Protein AF-A0A1H7XIQ0-F1 (afdb_monomer)

Radius of gyration: 12.98 Å; Cα contacts (8 Å, |Δi|>4): 144; chains: 1; bounding box: 28×23×39 Å

Nearest PDB structures (foldseek):
  1gla-assembly1_F  TM=6.816E-01  e=4.299E+00  Escherichia coli
  3hav-assembly3_C  TM=4.417E-01  e=2.195E+00  Enterococcus faecium
  1v0p-assembly2_B  TM=4.521E-01  e=1.402E+00  Plasmodium falciparum
  3hav-assembly2_B  TM=4.231E-01  e=3.634E+00  Enterococcus faecium

Secondary structure (DSSP, 8-state):
----EEE--EEEETTEEEE-HHHHHHHHIIIIIEEEEEE-TTSS-EEEEETTS-EEEEE-TTTTSTT----EEEEE-

Mean predicted aligned error: 3.89 Å

Foldseek 3Di:
DFFDKQWWAFDDDPNDTDIDPSLVVVVCCVVPFWDFPAADPVRAWTWIAGPVGWIKIKGQPVCVDDPGHRIMIGIDD

Structure (mmCIF, N/CA/C/O backbone):
data_AF-A0A1H7XIQ0-F1
#
_entry.id   AF-A0A1H7XIQ0-F1
#
loop_
_atom_site.group_PDB
_atom_site.id
_atom_site.type_symbol
_atom_site.label_atom_id
_atom_site.label_alt_id
_atom_site.label_comp_id
_atom_site.label_asym_id
_atom_site.label_entity_id
_atom_site.label_seq_id
_atom_site.pdbx_PDB_ins_code
_atom_site.Cartn_x
_atom_site.Cartn_y
_atom_site.Cartn_z
_atom_site.occupancy
_atom_site.B_iso_or_equiv
_atom_site.auth_seq_id
_atom_site.auth_comp_id
_atom_site.auth_asym_id
_atom_site.auth_atom_id
_atom_site.pdbx_PDB_model_num
ATOM 1 N N . MET A 1 1 ? 5.431 -8.624 17.872 1.00 43.59 1 MET A N 1
ATOM 2 C CA . MET A 1 1 ? 4.194 -8.900 17.115 1.00 43.59 1 MET A CA 1
ATOM 3 C C . MET A 1 1 ? 4.395 -8.305 15.736 1.00 43.59 1 MET A C 1
ATOM 5 O O . MET A 1 1 ? 4.524 -7.095 15.638 1.00 43.59 1 MET A O 1
ATOM 9 N N . THR A 1 2 ? 4.568 -9.128 14.710 1.00 54.59 2 THR A N 1
ATOM 10 C CA . THR A 1 2 ? 4.756 -8.669 13.327 1.00 54.59 2 THR A CA 1
ATOM 11 C C . THR A 1 2 ? 3.392 -8.669 12.646 1.00 54.59 2 THR A C 1
ATOM 13 O O . THR A 1 2 ? 2.825 -9.734 12.410 1.00 54.59 2 THR A O 1
ATOM 16 N N . GLY A 1 3 ? 2.831 -7.482 12.402 1.00 72.00 3 GLY A N 1
ATOM 17 C CA . GLY A 1 3 ? 1.647 -7.332 11.553 1.00 72.00 3 GLY A CA 1
ATOM 18 C C . GLY A 1 3 ? 1.939 -7.804 10.124 1.00 72.00 3 GL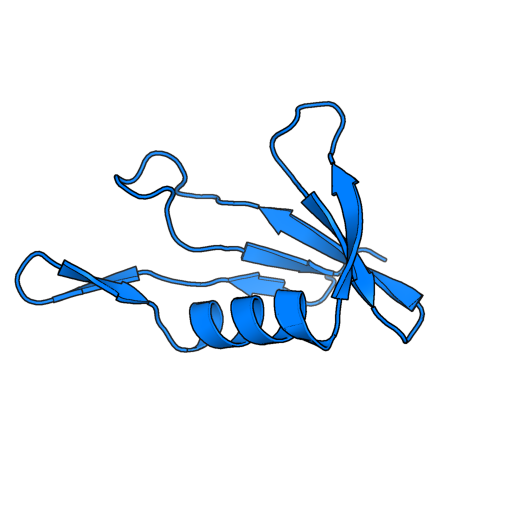Y A C 1
ATOM 19 O O . GLY A 1 3 ? 3.098 -7.918 9.722 1.00 72.00 3 GLY A O 1
ATOM 20 N N . LYS A 1 4 ? 0.897 -8.116 9.347 1.00 91.12 4 LYS A N 1
ATOM 21 C CA . LYS A 1 4 ? 1.056 -8.535 7.948 1.00 91.12 4 LYS A CA 1
ATOM 22 C C . LYS A 1 4 ? 1.657 -7.402 7.108 1.00 91.12 4 LYS A C 1
ATOM 24 O O . LYS A 1 4 ? 1.169 -6.277 7.147 1.00 91.12 4 LYS A O 1
ATOM 29 N N . GLU A 1 5 ? 2.660 -7.716 6.291 1.00 94.81 5 GLU A N 1
ATOM 30 C CA . GLU A 1 5 ? 3.277 -6.771 5.353 1.00 94.81 5 GLU A CA 1
ATOM 31 C C . GLU A 1 5 ? 3.142 -7.260 3.910 1.00 94.81 5 GLU A C 1
ATOM 33 O O . GLU A 1 5 ? 3.355 -8.435 3.605 1.00 94.81 5 GLU A O 1
ATOM 38 N N . ILE A 1 6 ? 2.805 -6.340 3.008 1.00 96.56 6 ILE A N 1
ATOM 39 C CA . ILE A 1 6 ? 2.773 -6.569 1.564 1.00 96.56 6 ILE A CA 1
ATOM 40 C C . ILE A 1 6 ? 3.664 -5.510 0.926 1.00 96.56 6 ILE A C 1
ATOM 42 O O . ILE A 1 6 ? 3.401 -4.313 1.028 1.00 96.56 6 ILE A O 1
ATOM 46 N N . ILE A 1 7 ? 4.740 -5.953 0.279 1.00 96.94 7 ILE A N 1
ATOM 47 C CA . ILE A 1 7 ? 5.744 -5.072 -0.322 1.00 96.94 7 ILE A CA 1
ATOM 48 C C . ILE A 1 7 ? 5.718 -5.290 -1.830 1.00 96.94 7 ILE A C 1
ATOM 50 O O . ILE A 1 7 ? 6.027 -6.389 -2.301 1.00 96.94 7 ILE A O 1
ATOM 54 N N . GLY A 1 8 ? 5.329 -4.256 -2.573 1.00 96.75 8 GLY A N 1
ATOM 55 C CA . GLY A 1 8 ? 5.440 -4.224 -4.024 1.00 96.75 8 GLY A CA 1
ATOM 56 C C . GLY A 1 8 ? 6.895 -4.145 -4.470 1.00 96.75 8 GLY A C 1
ATOM 57 O O . GLY A 1 8 ? 7.752 -3.625 -3.755 1.00 96.75 8 GLY A O 1
ATOM 58 N N . LYS A 1 9 ? 7.177 -4.629 -5.677 1.00 95.25 9 LYS A N 1
ATOM 59 C CA . LYS A 1 9 ? 8.482 -4.456 -6.326 1.00 95.25 9 LYS A CA 1
ATOM 60 C C . LYS A 1 9 ? 8.302 -4.069 -7.779 1.00 95.25 9 LYS A C 1
ATOM 62 O O . LYS A 1 9 ? 7.442 -4.601 -8.480 1.00 95.25 9 LYS A O 1
ATOM 67 N N . TRP A 1 10 ? 9.167 -3.185 -8.254 1.00 93.19 10 TRP A N 1
ATOM 68 C CA . TRP A 1 10 ? 9.297 -2.922 -9.679 1.00 93.19 10 TRP A CA 1
ATOM 69 C C . TRP A 1 10 ? 10.376 -3.814 -10.273 1.00 93.19 10 TRP A C 1
ATOM 71 O O . TRP A 1 10 ? 11.517 -3.846 -9.821 1.00 93.19 10 TRP A O 1
ATOM 81 N N . LYS A 1 11 ? 10.008 -4.560 -11.309 1.00 91.19 11 LYS A N 1
ATOM 82 C CA . LYS A 1 11 ? 10.930 -5.354 -12.113 1.00 91.19 11 LYS A CA 1
ATOM 83 C C . LYS A 1 11 ? 11.280 -4.560 -13.357 1.00 91.19 11 LYS A C 1
ATOM 85 O O . LYS A 1 11 ? 10.402 -4.254 -14.159 1.00 91.19 11 LYS A O 1
ATOM 90 N N . PHE A 1 12 ? 12.553 -4.241 -13.537 1.00 87.94 12 PHE A N 1
ATOM 91 C CA . PHE A 1 12 ? 13.001 -3.538 -14.731 1.00 87.94 12 PHE A CA 1
ATOM 92 C C . PHE A 1 12 ? 13.174 -4.526 -15.884 1.00 87.94 12 PHE A C 1
ATOM 94 O O . PHE A 1 12 ? 13.974 -5.457 -15.804 1.00 87.94 12 PHE A O 1
ATOM 101 N N . LYS A 1 13 ? 12.413 -4.336 -16.963 1.00 90.56 13 LYS A N 1
ATOM 102 C CA .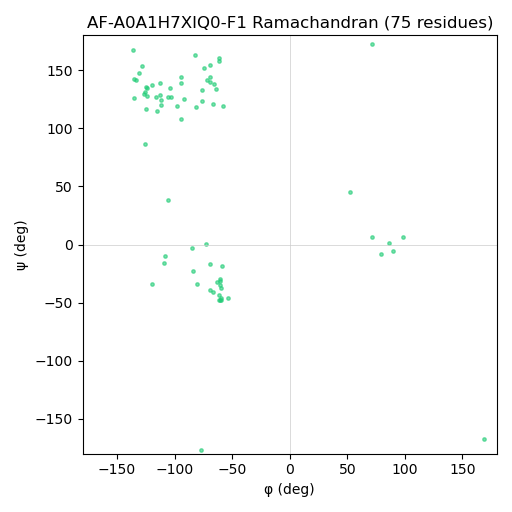 LYS A 1 13 ? 12.531 -5.121 -18.198 1.00 90.56 13 LYS A CA 1
ATOM 103 C C . LYS A 1 13 ? 12.494 -4.171 -19.387 1.00 90.56 13 LYS A C 1
ATOM 105 O O . LYS A 1 13 ? 11.566 -3.377 -19.515 1.00 90.56 13 LYS A O 1
ATOM 110 N N . ASN A 1 14 ? 13.505 -4.251 -20.251 1.00 89.12 14 ASN A N 1
ATOM 111 C CA . ASN A 1 14 ? 13.654 -3.398 -21.437 1.00 89.12 14 ASN A CA 1
ATOM 112 C C . ASN A 1 14 ? 13.551 -1.891 -21.112 1.00 89.12 14 ASN A C 1
ATOM 114 O O . ASN A 1 14 ? 12.823 -1.156 -21.775 1.00 89.12 14 ASN A O 1
ATOM 118 N N . GLY A 1 15 ? 14.222 -1.447 -20.042 1.00 85.69 15 GLY A N 1
ATOM 119 C CA . GLY A 1 15 ? 14.227 -0.041 -19.611 1.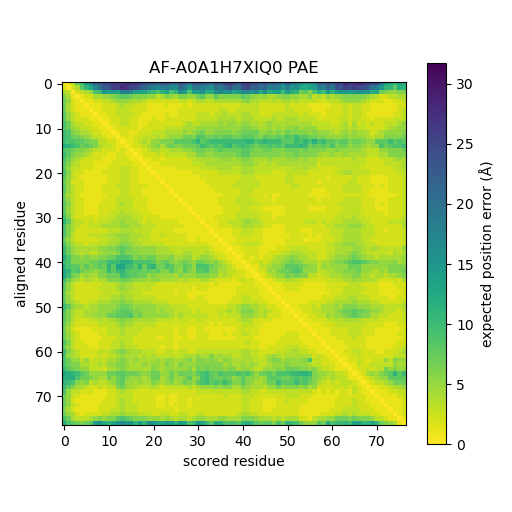00 85.69 15 GLY A CA 1
ATOM 120 C C . GLY A 1 15 ? 12.913 0.463 -18.999 1.00 85.69 15 GLY A C 1
ATOM 121 O O . GLY A 1 15 ? 12.796 1.649 -18.713 1.00 85.69 15 GLY A O 1
ATOM 122 N N . ARG A 1 16 ? 11.921 -0.411 -18.786 1.00 86.38 16 ARG A N 1
ATOM 123 C CA . ARG A 1 16 ? 10.633 -0.063 -18.172 1.00 86.38 16 ARG A CA 1
ATOM 124 C C . ARG A 1 16 ? 10.492 -0.719 -16.807 1.00 86.38 16 ARG A C 1
ATOM 126 O O . ARG A 1 16 ? 10.831 -1.892 -16.652 1.00 86.38 16 ARG A O 1
ATOM 133 N N . ALA A 1 17 ? 9.950 0.020 -15.845 1.00 89.31 17 ALA A N 1
ATOM 134 C CA . ALA A 1 17 ? 9.527 -0.527 -14.563 1.00 89.31 17 ALA A CA 1
ATOM 135 C C . ALA A 1 17 ? 8.202 -1.284 -14.735 1.00 89.31 17 ALA A C 1
ATOM 137 O O . ALA A 1 17 ? 7.217 -0.726 -15.218 1.00 89.31 17 ALA A O 1
ATOM 138 N N . ILE A 1 18 ? 8.181 -2.563 -14.362 1.00 92.69 18 ILE A N 1
ATOM 139 C CA . ILE A 1 18 ? 6.991 -3.414 -14.393 1.00 92.69 18 ILE A CA 1
ATOM 140 C C . ILE A 1 18 ? 6.590 -3.732 -12.949 1.00 92.69 18 ILE A C 1
ATOM 142 O O . ILE A 1 18 ? 7.387 -4.351 -12.239 1.00 92.69 18 ILE A O 1
ATOM 146 N N . PRO A 1 19 ? 5.379 -3.359 -12.500 1.00 93.25 19 PRO A N 1
ATOM 147 C CA . PRO A 1 19 ? 4.909 -3.705 -11.165 1.00 93.25 19 PRO A CA 1
ATOM 148 C C . PRO A 1 19 ? 4.722 -5.219 -11.029 1.00 93.25 19 PRO A C 1
ATOM 150 O O . PRO A 1 19 ? 4.217 -5.887 -11.939 1.00 93.25 19 PRO A O 1
ATOM 153 N N . ASP A 1 20 ? 5.127 -5.772 -9.891 1.00 95.62 20 ASP A N 1
ATOM 154 C CA . ASP A 1 20 ? 4.887 -7.172 -9.565 1.00 95.62 20 ASP A CA 1
ATOM 155 C C . ASP A 1 20 ? 3.438 -7.427 -9.106 1.00 95.62 20 ASP A C 1
ATOM 157 O O . ASP A 1 20 ? 2.569 -6.550 -9.127 1.00 95.62 20 ASP A O 1
ATOM 161 N N . SER A 1 21 ? 3.144 -8.672 -8.728 1.00 96.50 21 SER A N 1
ATOM 162 C CA . SER A 1 21 ? 1.817 -9.052 -8.239 1.00 96.50 21 SER A CA 1
ATOM 163 C C . SER A 1 21 ? 1.444 -8.334 -6.943 1.00 96.50 21 SER A C 1
ATOM 165 O O . SER A 1 21 ? 0.272 -8.029 -6.746 1.00 96.50 21 SER A O 1
ATOM 167 N N . ASN A 1 22 ? 2.417 -8.022 -6.084 1.00 97.19 22 ASN A N 1
ATOM 168 C CA . ASN A 1 22 ? 2.166 -7.345 -4.817 1.00 97.19 22 ASN A CA 1
ATOM 169 C C . ASN A 1 22 ? 1.730 -5.896 -5.031 1.00 97.19 22 ASN A C 1
ATOM 171 O O . ASN A 1 22 ? 0.796 -5.456 -4.367 1.00 97.19 22 ASN A O 1
ATOM 175 N N . CYS A 1 23 ? 2.318 -5.183 -5.998 1.00 96.25 23 CYS A N 1
ATOM 176 C CA . CYS A 1 23 ? 1.823 -3.863 -6.401 1.00 96.25 23 CYS A CA 1
ATOM 177 C C . CYS A 1 23 ? 0.327 -3.907 -6.756 1.00 96.25 23 CYS A C 1
ATOM 179 O O . CYS A 1 23 ? -0.440 -3.077 -6.275 1.00 96.25 23 CYS A O 1
ATOM 181 N N . LYS A 1 24 ? -0.095 -4.908 -7.543 1.00 95.44 24 LYS A N 1
ATOM 182 C CA . LYS A 1 24 ? -1.502 -5.074 -7.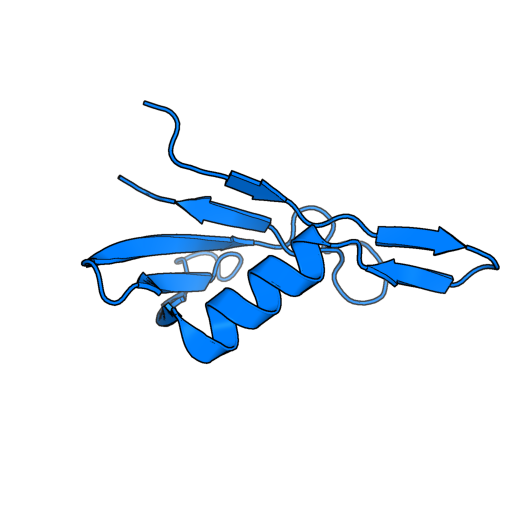944 1.00 95.44 24 LYS A CA 1
ATOM 183 C C . LYS A 1 24 ? -2.410 -5.413 -6.763 1.00 95.44 24 LYS A C 1
ATOM 185 O O . LYS A 1 24 ? -3.510 -4.885 -6.676 1.00 95.44 24 LYS A O 1
ATOM 190 N N . ILE A 1 25 ? -1.956 -6.277 -5.853 1.00 96.88 25 ILE A N 1
ATOM 191 C CA . ILE A 1 25 ? -2.706 -6.616 -4.634 1.00 96.88 25 ILE A CA 1
ATOM 192 C C . ILE A 1 25 ? -2.934 -5.362 -3.787 1.00 96.88 25 ILE A C 1
ATOM 194 O O . ILE A 1 25 ? -4.062 -5.104 -3.381 1.00 96.88 25 ILE A O 1
ATOM 198 N N . ILE A 1 26 ? -1.888 -4.563 -3.560 1.00 97.00 26 ILE A N 1
ATOM 199 C CA . ILE A 1 26 ? -1.986 -3.326 -2.776 1.00 97.00 26 ILE A CA 1
ATOM 200 C C . ILE A 1 26 ? -2.954 -2.339 -3.439 1.00 97.00 26 ILE A C 1
ATOM 202 O O . ILE A 1 26 ? -3.792 -1.761 -2.754 1.00 97.00 26 ILE A O 1
ATOM 206 N N . GLU A 1 27 ? -2.884 -2.175 -4.762 1.00 95.50 27 GLU A N 1
ATOM 207 C CA . GLU A 1 27 ? -3.803 -1.311 -5.513 1.00 95.50 27 GLU A CA 1
ATOM 208 C C . GLU A 1 27 ? -5.268 -1.750 -5.357 1.00 95.50 27 GLU A C 1
ATOM 210 O O . GLU A 1 27 ? -6.133 -0.920 -5.075 1.00 95.50 27 GLU A O 1
ATOM 215 N N . ILE A 1 28 ? -5.545 -3.053 -5.483 1.00 96.44 28 ILE A N 1
ATOM 216 C CA . ILE A 1 28 ? -6.891 -3.616 -5.297 1.00 96.44 28 ILE A CA 1
ATOM 217 C C . ILE A 1 28 ? -7.381 -3.365 -3.871 1.00 96.44 28 ILE A C 1
ATOM 219 O O . ILE A 1 28 ? -8.486 -2.852 -3.703 1.00 96.44 28 ILE A O 1
ATOM 223 N N . MET A 1 29 ? -6.551 -3.647 -2.863 1.00 96.44 29 MET A N 1
ATOM 224 C CA . MET A 1 29 ? -6.909 -3.423 -1.462 1.00 96.44 29 MET A CA 1
ATOM 225 C C . MET A 1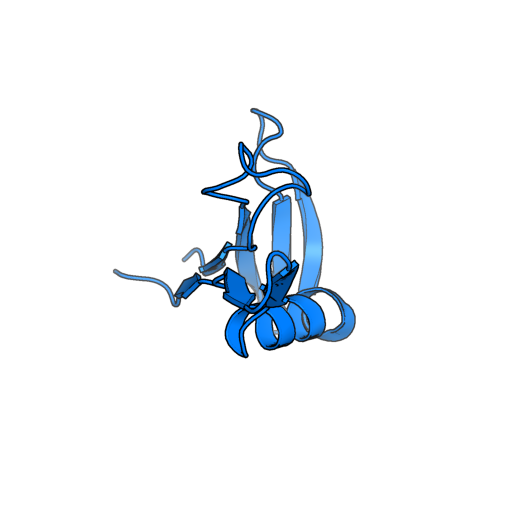 29 ? -7.229 -1.951 -1.194 1.00 96.44 29 MET A C 1
ATOM 227 O O . MET A 1 29 ? -8.266 -1.646 -0.616 1.00 96.44 29 MET A O 1
ATOM 231 N N . ILE A 1 30 ? -6.387 -1.023 -1.659 1.00 96.19 30 ILE A N 1
ATOM 232 C CA . ILE A 1 30 ? -6.622 0.423 -1.509 1.00 96.19 30 ILE A CA 1
ATOM 233 C C . ILE A 1 30 ? -7.935 0.848 -2.172 1.00 96.19 30 ILE A C 1
ATOM 235 O O . ILE A 1 30 ? -8.623 1.729 -1.662 1.00 96.19 30 ILE A O 1
ATOM 239 N N . LYS A 1 31 ? -8.267 0.257 -3.320 1.00 96.19 31 LYS A N 1
ATOM 240 C CA . LYS A 1 31 ? -9.437 0.642 -4.110 1.00 96.19 31 LYS A CA 1
ATOM 241 C C . LYS A 1 31 ? -10.747 0.054 -3.584 1.00 96.19 31 LYS A C 1
ATOM 243 O O . LYS A 1 31 ? -11.784 0.697 -3.728 1.00 96.19 31 LYS A O 1
ATOM 248 N N . HIS A 1 32 ? -10.710 -1.159 -3.040 1.00 96.12 32 HIS A N 1
ATOM 249 C CA . HIS A 1 32 ? -11.915 -1.939 -2.747 1.00 96.12 32 HIS A CA 1
ATOM 250 C C . HIS A 1 32 ? -12.092 -2.280 -1.267 1.00 96.12 32 HIS A C 1
ATOM 252 O O . HIS A 1 32 ? -13.225 -2.304 -0.794 1.00 96.12 32 HIS A O 1
ATOM 258 N N . ASP A 1 33 ? -10.999 -2.496 -0.538 1.00 95.44 33 ASP A N 1
ATOM 259 C CA . ASP A 1 33 ? -11.046 -3.081 0.807 1.00 95.44 33 ASP A CA 1
ATOM 260 C C . ASP A 1 33 ? -10.714 -2.070 1.913 1.00 95.44 33 ASP A C 1
ATOM 262 O O . ASP A 1 33 ? -10.982 -2.319 3.091 1.00 95.44 33 ASP A O 1
ATOM 266 N N . LEU A 1 34 ? -10.116 -0.932 1.550 1.00 96.88 34 LEU A N 1
ATOM 267 C CA . LEU A 1 34 ? -9.536 0.028 2.481 1.00 96.88 34 LEU A CA 1
ATOM 268 C C . LEU A 1 34 ? -10.104 1.434 2.295 1.00 96.88 34 LEU A C 1
ATOM 270 O O . LEU A 1 34 ? -10.153 1.978 1.195 1.00 96.88 34 LEU A O 1
ATOM 274 N N . ILE A 1 35 ? -10.434 2.078 3.411 1.00 97.50 35 ILE A N 1
ATOM 275 C CA . ILE A 1 35 ? -10.874 3.473 3.452 1.00 97.50 35 ILE A CA 1
ATOM 276 C C . ILE A 1 35 ? -9.739 4.319 4.016 1.00 97.50 35 ILE A C 1
ATOM 278 O O . ILE A 1 35 ? -9.219 4.029 5.093 1.00 97.50 35 ILE A O 1
ATOM 282 N N . LYS A 1 36 ? -9.345 5.382 3.306 1.00 96.94 36 LYS A N 1
ATOM 283 C CA . LYS A 1 36 ? -8.334 6.323 3.802 1.00 96.94 36 LYS A CA 1
ATOM 284 C C . LYS A 1 36 ? -8.884 7.073 5.018 1.00 96.94 36 LYS A C 1
ATOM 286 O O . LYS A 1 36 ? -9.881 7.778 4.906 1.00 96.94 36 LYS A O 1
ATOM 291 N N . ILE A 1 37 ? -8.202 6.956 6.155 1.00 96.50 37 ILE A N 1
ATOM 292 C CA . ILE A 1 37 ? -8.575 7.608 7.423 1.00 96.50 37 ILE A CA 1
ATOM 293 C C . ILE A 1 37 ? -7.635 8.752 7.805 1.00 96.50 37 ILE A C 1
ATOM 295 O O . ILE A 1 37 ? -7.926 9.506 8.730 1.00 96.50 37 ILE A O 1
ATOM 299 N N . GLY A 1 38 ? -6.508 8.905 7.109 1.00 95.62 38 GLY A N 1
ATOM 300 C CA . GLY A 1 38 ? -5.629 10.042 7.331 1.00 95.62 38 GLY A CA 1
ATOM 301 C C . GLY A 1 38 ? -4.276 9.928 6.651 1.00 95.62 38 GLY A C 1
ATOM 302 O O . GLY A 1 38 ? -4.033 9.063 5.808 1.00 95.62 38 GLY A O 1
ATOM 303 N N . THR A 1 39 ? -3.398 10.827 7.065 1.00 95.50 39 THR A N 1
ATOM 304 C CA . THR A 1 39 ? -1.988 10.884 6.689 1.00 95.50 39 THR A CA 1
ATOM 305 C C . THR A 1 39 ? -1.181 11.034 7.979 1.00 95.50 39 THR A C 1
ATOM 307 O O . THR A 1 39 ? -1.669 11.613 8.955 1.00 95.50 39 THR A O 1
ATOM 310 N N . SER A 1 40 ? 0.027 10.485 8.023 1.00 89.69 40 SER A N 1
ATOM 311 C CA . SER A 1 40 ? 0.963 10.684 9.127 1.00 89.69 40 SER A CA 1
ATOM 312 C C . SER A 1 40 ? 1.341 12.163 9.280 1.00 89.69 40 SER A C 1
ATOM 314 O O . SER A 1 40 ? 1.220 12.958 8.349 1.00 89.69 40 SER A O 1
ATOM 316 N N . LYS A 1 41 ? 1.804 12.550 10.477 1.00 87.50 41 LYS A N 1
ATOM 317 C CA . LYS A 1 41 ? 2.168 13.948 10.781 1.00 87.50 41 LYS A CA 1
ATOM 318 C C . LYS A 1 41 ? 3.294 14.486 9.893 1.00 87.50 41 LYS A C 1
ATOM 320 O O . LYS A 1 41 ? 3.345 15.681 9.644 1.00 87.50 41 LYS A O 1
ATOM 325 N N . ASP A 1 42 ? 4.182 13.607 9.447 1.00 85.38 42 ASP A N 1
ATOM 326 C CA . ASP A 1 42 ? 5.297 13.916 8.552 1.00 85.38 42 ASP A CA 1
ATOM 327 C C . ASP A 1 42 ? 4.903 13.900 7.063 1.00 85.38 42 ASP A C 1
ATOM 329 O O . ASP A 1 42 ? 5.727 14.219 6.213 1.00 85.38 42 ASP A O 1
ATOM 333 N N . GLY A 1 43 ? 3.653 13.551 6.732 1.00 84.88 43 GLY A N 1
ATOM 334 C CA . GLY A 1 43 ? 3.130 13.549 5.365 1.00 84.88 43 GLY A CA 1
ATOM 335 C C . GLY A 1 43 ? 3.524 12.337 4.513 1.00 84.88 43 GLY A C 1
ATOM 336 O O . GLY A 1 43 ? 2.991 12.182 3.416 1.00 84.88 43 GLY A O 1
ATOM 337 N N . TRP A 1 44 ? 4.419 11.473 5.000 1.00 86.88 44 TRP A N 1
ATOM 338 C CA . TRP A 1 44 ? 5.039 10.409 4.200 1.00 86.88 44 TRP A CA 1
ATOM 339 C C . TRP A 1 44 ? 4.217 9.125 4.090 1.00 86.88 44 TRP A C 1
ATOM 341 O O . TRP A 1 44 ? 4.390 8.363 3.136 1.00 86.88 44 TRP A O 1
ATOM 351 N N . THR A 1 45 ? 3.313 8.889 5.038 1.00 92.75 45 THR A N 1
ATOM 352 C CA . THR A 1 45 ? 2.557 7.642 5.146 1.00 92.75 45 THR A CA 1
ATOM 353 C C . THR A 1 45 ? 1.065 7.934 5.134 1.00 92.75 45 THR A C 1
ATOM 355 O O . THR A 1 45 ? 0.570 8.816 5.836 1.00 92.75 45 THR A O 1
ATOM 358 N N . LEU A 1 46 ? 0.311 7.170 4.351 1.00 96.19 46 LEU A N 1
ATOM 359 C CA . LEU A 1 46 ? -1.147 7.233 4.360 1.00 96.19 46 LEU A CA 1
ATOM 360 C C . LEU A 1 46 ? -1.704 6.163 5.294 1.00 96.19 46 LEU A C 1
ATOM 362 O O . LEU A 1 46 ? -1.233 5.028 5.295 1.00 96.19 46 LEU A O 1
ATOM 366 N N . ARG A 1 47 ? -2.731 6.516 6.064 1.00 96.38 47 ARG A N 1
ATOM 367 C CA . ARG A 1 47 ? -3.420 5.599 6.973 1.00 96.38 47 ARG A CA 1
ATOM 368 C C . ARG A 1 47 ? -4.751 5.175 6.392 1.00 96.38 47 ARG A C 1
ATOM 370 O O . ARG A 1 47 ? -5.540 6.008 5.941 1.00 96.38 47 ARG A O 1
ATOM 377 N N . TYR A 1 48 ? -5.004 3.883 6.471 1.00 97.00 48 TYR A N 1
ATOM 378 C CA . TYR A 1 48 ? -6.185 3.217 5.963 1.00 97.00 48 TYR A CA 1
ATOM 379 C C . TYR A 1 48 ? -6.819 2.349 7.042 1.00 97.00 48 TYR A C 1
ATOM 381 O O . TYR A 1 48 ? -6.140 1.859 7.944 1.00 97.00 48 TYR A O 1
ATOM 389 N N . LYS A 1 49 ? -8.125 2.136 6.918 1.00 96.56 49 LYS A N 1
ATOM 390 C CA . LYS A 1 49 ? -8.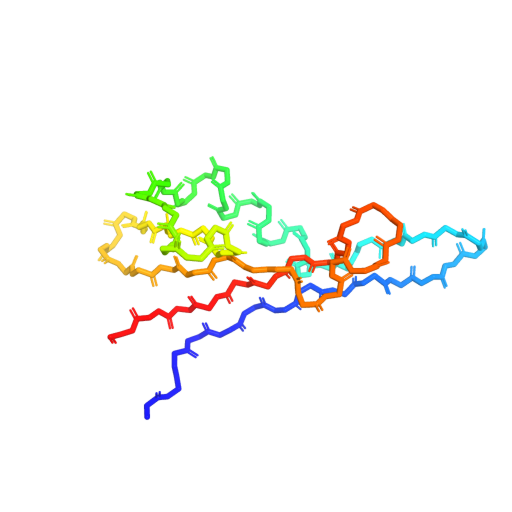891 1.214 7.748 1.00 96.56 49 LYS A CA 1
ATOM 391 C C . LYS A 1 49 ? -9.666 0.250 6.862 1.00 96.56 49 LYS A C 1
ATOM 393 O O . LYS A 1 49 ? -10.347 0.686 5.935 1.00 96.56 49 LYS A O 1
ATOM 398 N N . ALA A 1 50 ? -9.539 -1.039 7.144 1.00 95.31 50 ALA A N 1
ATOM 399 C CA . ALA A 1 50 ? -10.316 -2.088 6.503 1.00 95.31 50 ALA A CA 1
ATOM 400 C C . ALA A 1 50 ? -11.700 -2.233 7.155 1.00 95.31 50 ALA A C 1
ATOM 402 O O . ALA A 1 50 ? -11.934 -1.773 8.277 1.00 95.31 50 ALA A O 1
ATOM 403 N N . ILE A 1 51 ? -12.615 -2.905 6.455 1.00 91.81 51 ILE A N 1
ATOM 404 C CA . ILE A 1 51 ? -13.991 -3.156 6.920 1.00 91.81 51 ILE A CA 1
ATOM 405 C C . ILE A 1 51 ? -14.012 -3.970 8.223 1.00 91.81 51 ILE A C 1
ATOM 407 O O . ILE A 1 51 ? -14.842 -3.719 9.093 1.00 91.81 51 ILE A O 1
ATOM 411 N N . ASP A 1 52 ? -13.065 -4.895 8.389 1.00 91.81 52 ASP A N 1
ATOM 412 C CA . ASP A 1 52 ? -12.898 -5.704 9.605 1.00 91.81 52 ASP A CA 1
ATOM 413 C C . ASP A 1 52 ? -12.324 -4.919 10.803 1.00 91.81 52 ASP A C 1
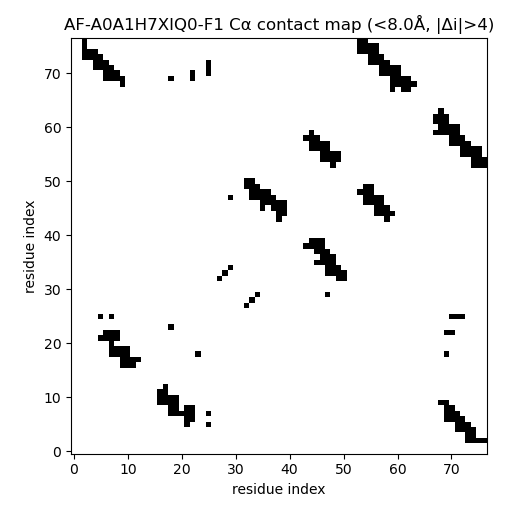ATOM 415 O O . ASP A 1 52 ? -12.133 -5.471 11.885 1.00 91.81 52 ASP A O 1
ATOM 419 N N . GLY A 1 53 ? -12.055 -3.622 10.627 1.00 92.00 53 GLY A N 1
ATOM 420 C CA . GLY A 1 53 ? -11.521 -2.736 11.653 1.00 92.00 53 GLY A CA 1
ATOM 421 C C . GLY A 1 53 ? -9.998 -2.681 11.718 1.00 92.00 53 GLY A C 1
ATOM 422 O O . GLY A 1 53 ? -9.479 -1.847 12.463 1.00 92.00 53 GLY A O 1
ATOM 423 N N . THR A 1 54 ? -9.279 -3.496 10.939 1.00 93.62 54 THR A N 1
ATOM 424 C CA . THR A 1 54 ? -7.812 -3.488 10.931 1.00 93.62 54 THR A CA 1
ATOM 425 C C . THR A 1 54 ? -7.256 -2.213 10.301 1.00 93.62 54 THR A C 1
ATOM 427 O O . THR A 1 54 ? -7.774 -1.703 9.303 1.00 93.62 54 THR A O 1
ATOM 430 N N . ASN A 1 55 ? -6.186 -1.679 10.895 1.00 95.00 55 ASN A N 1
ATOM 431 C CA . ASN A 1 55 ? -5.515 -0.485 10.393 1.00 95.00 55 ASN A CA 1
ATOM 432 C C . ASN A 1 55 ? -4.339 -0.868 9.500 1.00 95.00 55 ASN A C 1
ATOM 434 O O . ASN A 1 55 ? -3.620 -1.831 9.770 1.00 95.00 55 ASN A O 1
ATOM 438 N N . TRP A 1 56 ? -4.128 -0.076 8.457 1.00 96.06 56 TRP A N 1
ATOM 439 C CA . TRP A 1 56 ? -3.064 -0.269 7.485 1.00 96.06 56 TRP A CA 1
ATOM 440 C C . TRP A 1 56 ? -2.342 1.046 7.214 1.00 96.06 56 TRP A C 1
ATOM 442 O O . TRP A 1 56 ? -2.965 2.103 7.106 1.00 96.06 56 TRP A O 1
ATOM 452 N N . GLU A 1 57 ? -1.027 0.980 7.062 1.00 96.12 57 GLU A N 1
ATOM 453 C CA . GLU A 1 57 ? -0.196 2.098 6.632 1.00 96.12 57 GLU A CA 1
ATOM 454 C C . GLU A 1 57 ? 0.401 1.826 5.253 1.00 96.12 57 GLU A C 1
ATOM 456 O O . GLU A 1 57 ? 1.002 0.780 5.008 1.00 96.12 57 GLU A O 1
ATOM 461 N N . LEU A 1 58 ? 0.223 2.788 4.348 1.00 96.94 58 LEU A N 1
ATOM 462 C CA . LEU A 1 58 ? 0.783 2.796 3.004 1.00 96.94 58 LEU A CA 1
ATOM 463 C C . LEU A 1 58 ? 1.968 3.755 2.954 1.00 96.94 58 LEU A C 1
ATOM 465 O O . LEU A 1 58 ? 1.831 4.936 3.272 1.00 96.94 58 LEU A O 1
ATOM 469 N N . SER A 1 59 ? 3.102 3.256 2.482 1.00 95.50 59 SER A N 1
ATOM 470 C CA . SER A 1 59 ? 4.337 4.018 2.285 1.00 95.50 59 SER A CA 1
ATOM 471 C C . SER A 1 59 ? 4.978 3.668 0.942 1.00 95.50 59 SER A C 1
ATOM 473 O O . SER A 1 59 ? 4.617 2.672 0.312 1.00 95.50 59 SER A O 1
ATOM 475 N N . TYR A 1 60 ? 5.950 4.474 0.519 1.00 95.12 60 TYR A N 1
ATOM 476 C CA . TYR A 1 60 ? 6.712 4.276 -0.716 1.00 95.12 60 TYR A CA 1
ATOM 477 C C . TYR A 1 60 ? 8.211 4.269 -0.381 1.00 95.12 60 TYR A C 1
ATOM 479 O O . TYR A 1 60 ? 8.847 5.322 -0.408 1.00 95.12 60 TYR A O 1
ATOM 487 N N . PRO A 1 61 ? 8.787 3.110 -0.000 1.00 91.38 61 PRO A N 1
ATOM 488 C CA . PRO A 1 61 ? 10.170 3.033 0.485 1.00 91.38 61 PRO A CA 1
ATOM 489 C C . PRO A 1 61 ? 11.204 3.492 -0.546 1.00 91.38 61 PRO A C 1
ATOM 491 O O . PRO A 1 61 ? 12.241 4.046 -0.196 1.00 91.38 61 PRO A O 1
ATOM 494 N N . GLU A 1 62 ? 10.905 3.282 -1.825 1.00 90.88 62 GLU A N 1
ATOM 495 C CA . GLU A 1 62 ? 11.761 3.683 -2.939 1.00 90.88 62 GLU A CA 1
ATOM 496 C C . GLU A 1 62 ? 11.187 4.908 -3.670 1.00 90.88 62 GLU A C 1
ATOM 498 O O . GLU A 1 62 ? 11.260 5.005 -4.892 1.00 90.88 62 GLU A O 1
ATOM 503 N N . SER A 1 63 ? 10.614 5.863 -2.926 1.00 88.75 63 SER A N 1
ATOM 504 C CA . SER A 1 63 ? 10.019 7.094 -3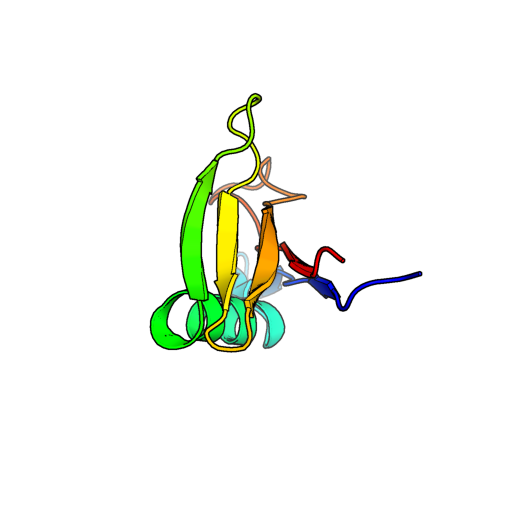.480 1.00 88.75 63 SER A CA 1
ATOM 505 C C . SER A 1 63 ? 10.990 7.969 -4.276 1.00 88.75 63 SER A C 1
ATOM 507 O O . SER A 1 63 ? 10.563 8.788 -5.085 1.00 88.75 63 SER A O 1
ATOM 509 N N . HIS A 1 64 ? 12.293 7.760 -4.084 1.00 86.81 64 HIS A N 1
ATOM 510 C CA . HIS A 1 64 ? 13.366 8.382 -4.854 1.00 86.81 64 HIS A CA 1
ATOM 511 C C . HIS A 1 64 ? 13.440 7.891 -6.313 1.00 86.81 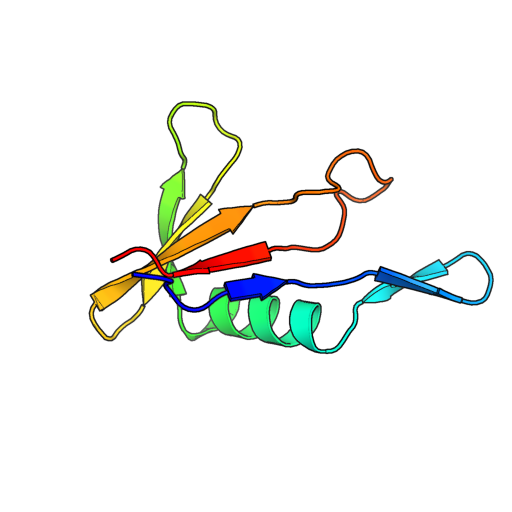64 HIS A C 1
ATOM 513 O O . HIS A 1 64 ? 14.085 8.536 -7.140 1.00 86.81 64 HIS A O 1
ATOM 519 N N . LEU A 1 65 ? 12.803 6.763 -6.655 1.00 85.69 65 LEU A N 1
ATOM 520 C CA . LEU A 1 65 ? 12.725 6.283 -8.032 1.00 85.69 65 LEU A CA 1
ATOM 521 C C . LEU A 1 65 ? 11.784 7.165 -8.855 1.00 85.69 65 LEU A C 1
ATOM 523 O O . LEU A 1 65 ? 10.715 7.575 -8.400 1.00 85.69 65 LEU A O 1
ATOM 527 N N . HIS A 1 66 ? 12.150 7.408 -10.113 1.00 79.19 66 HIS A N 1
ATOM 528 C CA . HIS A 1 66 ? 11.298 8.146 -11.039 1.00 79.19 66 HIS A CA 1
ATOM 529 C C . HIS A 1 66 ? 9.931 7.450 -11.177 1.00 79.19 66 HIS A C 1
ATOM 531 O O . HIS A 1 66 ? 9.858 6.293 -11.592 1.00 79.19 66 HIS A O 1
ATOM 537 N N . GLY A 1 67 ? 8.856 8.154 -10.811 1.00 81.56 67 GLY A N 1
ATOM 538 C CA . GLY A 1 67 ? 7.499 7.601 -10.713 1.00 81.56 67 GLY A CA 1
ATOM 539 C C . GLY A 1 67 ? 7.052 7.205 -9.297 1.00 81.56 67 GLY A C 1
ATOM 540 O O . GLY A 1 67 ? 5.979 6.629 -9.160 1.00 81.56 67 GLY A O 1
ATOM 541 N N . GLY A 1 68 ? 7.839 7.498 -8.256 1.00 85.38 68 GLY A N 1
ATOM 542 C CA . GLY A 1 68 ? 7.434 7.355 -6.849 1.00 85.38 68 GLY A CA 1
ATOM 543 C C . GLY A 1 68 ? 7.645 5.968 -6.231 1.00 85.38 68 GLY A C 1
ATOM 544 O O . GLY A 1 68 ? 7.340 5.785 -5.056 1.00 85.38 68 GLY A O 1
ATOM 545 N N . GLY A 1 69 ? 8.193 5.011 -6.985 1.00 92.00 69 GLY A N 1
ATOM 546 C CA . GLY A 1 69 ? 8.549 3.673 -6.504 1.00 92.00 69 GLY A CA 1
ATOM 547 C C . GLY A 1 69 ? 7.360 2.741 -6.210 1.00 92.00 69 GLY A C 1
ATOM 548 O O . GLY A 1 69 ? 6.194 3.140 -6.274 1.00 92.00 69 GLY A O 1
ATOM 549 N N . PRO A 1 70 ? 7.627 1.456 -5.912 1.00 95.56 70 PRO A N 1
ATOM 550 C CA . PRO A 1 70 ? 6.589 0.509 -5.535 1.00 95.56 70 PRO A CA 1
ATOM 551 C C . PRO A 1 70 ? 5.978 0.823 -4.155 1.00 95.56 70 PRO A C 1
ATOM 553 O O . PRO A 1 70 ? 6.694 1.208 -3.225 1.00 95.56 70 PRO A O 1
ATOM 556 N N . PRO A 1 71 ? 4.663 0.598 -3.983 1.00 96.62 71 PRO A N 1
ATOM 557 C CA . PRO A 1 71 ? 4.000 0.775 -2.700 1.00 96.62 71 PRO A CA 1
ATOM 558 C C . PRO A 1 71 ? 4.336 -0.354 -1.717 1.00 96.62 71 PRO A C 1
ATOM 560 O O . PRO A 1 71 ? 4.546 -1.510 -2.101 1.00 96.62 71 PRO A O 1
ATOM 563 N N . LYS A 1 72 ? 4.291 -0.028 -0.427 1.00 96.88 72 LYS A N 1
ATOM 564 C CA . LYS A 1 72 ? 4.329 -0.969 0.695 1.00 96.88 72 LYS A CA 1
ATOM 565 C C . LYS A 1 72 ? 3.133 -0.731 1.608 1.00 96.88 72 LYS A C 1
ATOM 567 O O . LYS A 1 72 ? 2.919 0.401 2.036 1.00 96.88 72 LYS A O 1
ATOM 572 N N . LEU A 1 73 ? 2.429 -1.802 1.961 1.00 96.94 73 LEU A N 1
ATOM 573 C CA . LEU A 1 73 ? 1.305 -1.786 2.888 1.00 96.94 73 LEU A CA 1
ATOM 574 C C . LEU A 1 73 ? 1.628 -2.624 4.137 1.00 96.94 73 LEU A C 1
ATOM 576 O O . LEU A 1 73 ? 2.008 -3.789 4.018 1.00 96.94 73 LEU A O 1
ATOM 580 N N . VAL A 1 74 ? 1.479 -2.036 5.323 1.00 96.25 74 VAL A N 1
ATOM 581 C CA . VAL A 1 74 ? 1.787 -2.664 6.621 1.00 96.25 74 VAL A CA 1
ATOM 582 C C . VAL A 1 74 ? 0.554 -2.632 7.509 1.00 96.25 74 VAL A C 1
ATOM 584 O O . VAL A 1 74 ? -0.034 -1.571 7.704 1.00 96.25 74 VAL A O 1
ATOM 587 N N . GLN A 1 75 ? 0.156 -3.778 8.050 1.00 94.81 75 GLN A N 1
ATOM 588 C CA . GLN A 1 75 ? -0.914 -3.857 9.037 1.00 94.81 75 GLN A CA 1
ATOM 589 C C . GLN A 1 75 ? -0.401 -3.385 10.399 1.00 94.81 75 GLN A C 1
ATOM 591 O O . GLN A 1 75 ? 0.651 -3.834 10.857 1.00 94.81 75 GLN A O 1
ATOM 596 N N . ILE A 1 76 ? -1.167 -2.522 11.061 1.00 89.81 76 ILE A N 1
ATOM 597 C CA . ILE A 1 76 ? -0.847 -1.995 12.388 1.00 89.81 76 ILE A CA 1
ATOM 598 C C . ILE A 1 76 ? -1.843 -2.551 13.397 1.00 89.81 76 ILE A C 1
ATOM 600 O O . ILE A 1 76 ? -3.057 -2.419 13.219 1.00 89.81 76 ILE A O 1
ATOM 604 N N . VAL A 1 77 ? -1.291 -3.180 14.433 1.00 78.38 77 VAL A N 1
ATOM 605 C CA . VAL A 1 77 ? -1.989 -3.711 15.612 1.00 78.38 77 VAL A CA 1
ATOM 606 C C . VAL A 1 77 ? -1.869 -2.754 16.783 1.00 78.38 77 VAL A C 1
ATOM 608 O O . VAL A 1 77 ? -0.772 -2.175 16.952 1.00 78.38 77 VAL A O 1
#

Solvent-accessible surface area (backbone atoms only — not comparable to full-atom values): 4409 Å² total; per-residue (Å²): 135,84,55,64,73,49,68,24,46,64,46,77,55,95,94,37,81,38,73,38,70,44,33,53,51,52,51,49,37,56,73,74,52,35,45,81,76,51,62,44,96,85,67,70,31,39,31,29,36,32,88,90,68,49,34,35,39,40,36,42,89,45,42,87,39,94,87,40,43,39,48,31,41,36,40,55,129

InterPro domains:
  IPR028960 Immunity protein 27 [PF15590] (12-76)

Organism: NCBI:txid228957

Sequence (77 aa):
MTGKEIIGKWKFKNGRAIPDSNCKIIEIMIKHDLIKIGTSKDGWTLRYKAIDGTNWELSYPESHLHGGGPPKLVQIV

pLDDT: mean 91.51, std 8.62, range [43.59, 97.5]